Protein AF-A0A8C3KQL6-F1 (afdb_monomer)

Mean predicted aligned error: 16.57 Å

Foldseek 3Di:
DDDDDDDDDDDDDDDDDDDDDDDDDDDDDDDPPPPPDVPDPVVVPPVPKDKDKDFDPDADAPDKGKIKIKIAQDPAKDWDWDWDDDDPDIHTFDTDIDGDNIDMDMGIDHDHDPVPDPPPD

Structure (mmCIF, N/CA/C/O backbone):
data_AF-A0A8C3KQL6-F1
#
_entry.id   AF-A0A8C3KQL6-F1
#
loop_
_atom_site.group_PDB
_atom_site.id
_atom_site.type_symbol
_atom_site.label_atom_id
_atom_site.label_alt_id
_atom_site.label_comp_id
_atom_site.label_asym_id
_atom_site.label_entity_id
_atom_site.label_seq_id
_atom_site.pdbx_PDB_ins_code
_atom_site.Cartn_x
_atom_site.Cartn_y
_atom_site.Cartn_z
_atom_site.occupancy
_atom_site.B_iso_or_equiv
_atom_site.auth_seq_id
_atom_site.auth_comp_id
_atom_site.auth_asym_id
_atom_site.auth_atom_id
_atom_site.pdbx_PDB_model_num
ATOM 1 N N . ILE A 1 1 ? -31.970 -13.876 13.883 1.00 36.91 1 ILE A N 1
ATOM 2 C CA . ILE A 1 1 ? -31.7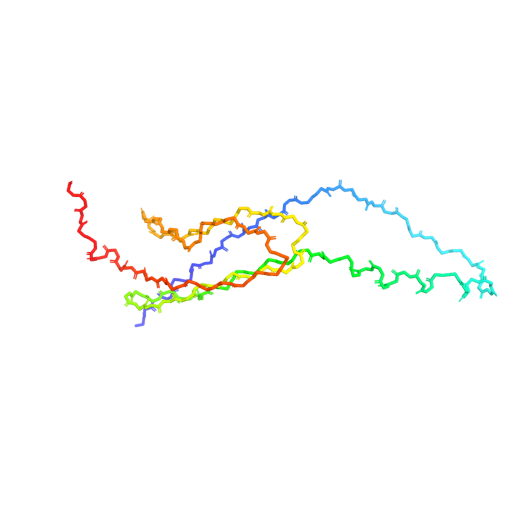29 -14.123 12.437 1.00 36.91 1 ILE A CA 1
ATOM 3 C C . ILE A 1 1 ? -31.548 -12.761 11.775 1.00 36.91 1 ILE A C 1
ATOM 5 O O . ILE A 1 1 ? -32.530 -12.094 11.484 1.00 36.91 1 ILE A O 1
ATOM 9 N N . ASN A 1 2 ? -30.305 -12.274 11.698 1.00 29.58 2 ASN A N 1
ATOM 10 C CA . ASN A 1 2 ? -30.008 -10.911 11.243 1.00 29.58 2 ASN A CA 1
ATOM 11 C C . ASN A 1 2 ? -29.594 -10.914 9.767 1.00 29.58 2 ASN A C 1
ATOM 13 O O . ASN A 1 2 ? -28.746 -11.702 9.347 1.00 29.58 2 ASN A O 1
ATOM 17 N N . LYS A 1 3 ? -30.261 -10.053 8.994 1.00 35.25 3 LYS A N 1
ATOM 18 C CA . LYS A 1 3 ? -30.154 -9.903 7.540 1.00 35.25 3 LYS A CA 1
ATOM 19 C C . LYS A 1 3 ? -28.742 -9.453 7.144 1.00 35.25 3 LYS A C 1
ATOM 21 O O . LYS A 1 3 ? -28.245 -8.451 7.645 1.00 35.25 3 LYS A O 1
ATOM 26 N N . LYS A 1 4 ? -28.116 -10.194 6.227 1.00 38.00 4 LYS A N 1
ATOM 27 C CA . LYS A 1 4 ? -26.836 -9.854 5.592 1.00 38.00 4 LYS A CA 1
ATOM 28 C C . LYS A 1 4 ? -27.095 -8.806 4.506 1.00 38.00 4 LYS A C 1
ATOM 30 O O . LYS A 1 4 ? -27.659 -9.144 3.470 1.00 38.00 4 LYS A O 1
ATOM 35 N N . SER A 1 5 ? -26.706 -7.553 4.727 1.00 34.25 5 SER A N 1
ATOM 36 C CA . SER A 1 5 ? -26.624 -6.565 3.646 1.00 34.25 5 SER A CA 1
ATOM 37 C C . SER A 1 5 ? -25.277 -6.726 2.941 1.00 34.25 5 SER A C 1
ATOM 39 O O . SER A 1 5 ? -24.247 -6.249 3.414 1.00 34.25 5 SER A O 1
ATOM 41 N N . LEU A 1 6 ? -25.291 -7.460 1.832 1.00 37.28 6 LEU A N 1
ATOM 42 C CA . LEU A 1 6 ? -24.203 -7.517 0.863 1.00 37.28 6 LEU A CA 1
ATOM 43 C C . LEU A 1 6 ? -24.116 -6.155 0.163 1.00 37.28 6 LEU A C 1
ATOM 45 O O . LEU A 1 6 ? -25.019 -5.802 -0.590 1.00 37.28 6 LEU A O 1
ATOM 49 N N . LEU A 1 7 ? -23.053 -5.390 0.408 1.00 37.31 7 LEU A N 1
ATOM 50 C CA . LEU A 1 7 ? -22.693 -4.276 -0.465 1.00 37.31 7 LEU A CA 1
ATOM 51 C C . LEU A 1 7 ? -21.724 -4.796 -1.527 1.00 37.31 7 LEU A C 1
ATOM 53 O O . LEU A 1 7 ? -20.578 -5.126 -1.232 1.00 37.31 7 LEU A O 1
ATOM 57 N N . HIS A 1 8 ? -22.223 -4.894 -2.756 1.00 33.16 8 HIS A N 1
ATOM 58 C CA . HIS A 1 8 ? -21.428 -5.102 -3.960 1.00 33.16 8 HIS A CA 1
ATOM 59 C C . HIS A 1 8 ? -20.855 -3.748 -4.410 1.00 33.16 8 HIS 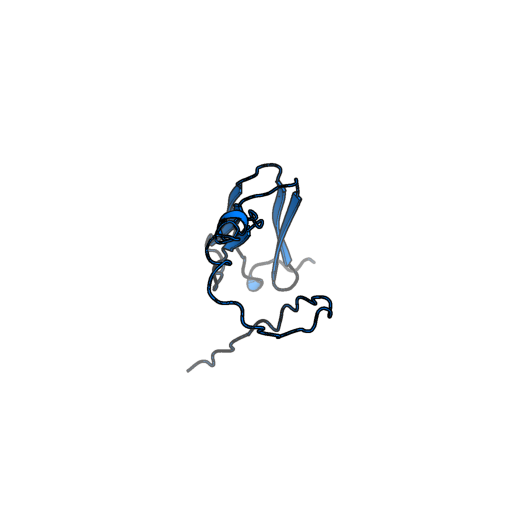A C 1
ATOM 61 O O . HIS A 1 8 ? -21.635 -2.809 -4.581 1.00 33.16 8 HIS A O 1
ATOM 67 N N . PRO A 1 9 ? -19.540 -3.613 -4.640 1.00 34.56 9 PRO A N 1
ATOM 68 C CA . PRO A 1 9 ? -19.007 -2.446 -5.318 1.00 34.56 9 PRO A CA 1
ATOM 69 C C . PRO A 1 9 ? -19.331 -2.518 -6.813 1.00 34.56 9 PRO A C 1
ATOM 71 O O . PRO A 1 9 ? -18.973 -3.466 -7.515 1.00 34.56 9 PRO A O 1
ATOM 74 N N . SER A 1 10 ? -20.043 -1.499 -7.277 1.00 37.72 10 SER A N 1
ATOM 75 C CA . SER A 1 10 ? -20.403 -1.263 -8.669 1.00 37.72 10 SER A CA 1
ATOM 76 C C . SER A 1 10 ? -19.169 -0.883 -9.499 1.00 37.72 10 SER A C 1
ATOM 78 O O . SER A 1 10 ? -18.520 0.118 -9.223 1.00 37.72 10 SER A O 1
ATOM 80 N N . SER A 1 11 ? -18.885 -1.689 -10.526 1.00 40.62 11 SER A N 1
ATOM 81 C CA . SER A 1 11 ? -18.276 -1.323 -11.821 1.00 40.62 11 SER A CA 1
ATOM 82 C C . SER A 1 11 ? -17.150 -0.265 -11.844 1.00 40.62 11 SER A C 1
ATOM 84 O O . SER A 1 11 ? -17.418 0.931 -11.949 1.00 40.62 11 SER A O 1
ATOM 86 N N . LEU A 1 12 ? -15.892 -0.716 -11.929 1.00 38.34 12 LEU A N 1
ATOM 87 C CA . LEU A 1 12 ? -14.781 0.068 -12.489 1.00 38.34 12 LEU A CA 1
ATOM 88 C C . LEU A 1 12 ? -14.707 -0.177 -14.004 1.00 38.34 12 LEU A C 1
ATOM 90 O O . LEU A 1 12 ? -14.358 -1.267 -14.453 1.00 38.34 12 LEU A O 1
ATOM 94 N N . GLY A 1 13 ? -15.089 0.828 -14.793 1.00 34.09 13 GLY A N 1
ATOM 95 C CA . GLY A 1 13 ? -15.042 0.786 -16.253 1.00 34.09 13 GLY A CA 1
ATOM 96 C C . GLY A 1 13 ? -13.712 1.303 -16.798 1.00 34.09 13 GLY A C 1
ATOM 97 O O . GLY A 1 13 ? -13.391 2.476 -16.628 1.00 34.09 13 GLY A O 1
ATOM 98 N N . LEU A 1 14 ? -12.973 0.450 -17.510 1.00 31.72 14 LEU A N 1
ATOM 99 C CA . LEU A 1 14 ? -11.888 0.853 -18.407 1.00 31.72 14 LEU A CA 1
ATOM 100 C C . LEU A 1 14 ? -12.466 1.032 -19.819 1.00 31.72 14 LEU A C 1
ATOM 102 O O . LEU A 1 14 ? -13.009 0.095 -20.401 1.00 31.72 14 LEU A O 1
ATOM 106 N N . ARG A 1 15 ? -12.382 2.249 -20.368 1.00 32.44 15 ARG A N 1
ATOM 107 C CA . ARG A 1 15 ? -12.833 2.585 -21.728 1.00 32.44 15 ARG A CA 1
ATOM 108 C C . ARG A 1 15 ? -11.643 2.454 -22.689 1.00 32.44 15 ARG A C 1
ATOM 110 O O . ARG A 1 15 ? -10.759 3.303 -22.668 1.00 32.44 15 ARG A O 1
ATOM 117 N N . LEU A 1 16 ? -11.626 1.406 -23.520 1.00 41.03 16 LEU A N 1
ATOM 118 C CA . LEU A 1 16 ? -10.640 1.219 -24.598 1.00 41.03 16 LEU A CA 1
ATOM 119 C C . LEU A 1 16 ? -11.150 1.767 -25.948 1.00 41.03 16 LEU A C 1
ATOM 121 O O . LEU A 1 16 ? -12.358 1.739 -26.198 1.00 41.03 16 LEU A O 1
ATOM 125 N N . PRO A 1 17 ? -10.255 2.265 -26.825 1.00 33.66 17 PRO A N 1
ATOM 126 C CA . PRO A 1 17 ? -10.627 2.833 -28.113 1.00 33.66 17 PRO A CA 1
ATOM 127 C C . PRO A 1 17 ? -11.036 1.759 -29.126 1.00 33.66 17 PRO A C 1
ATOM 129 O O . PRO A 1 17 ? -10.390 0.731 -29.315 1.00 33.66 17 PRO A O 1
ATOM 132 N N . SER A 1 18 ? -12.128 2.051 -29.819 1.00 40.06 18 SER A N 1
ATOM 133 C CA . SER A 1 18 ? -12.693 1.293 -30.927 1.00 40.06 18 SER A CA 1
ATOM 134 C C . SER A 1 18 ? -11.947 1.566 -32.238 1.00 40.06 18 SER A C 1
ATOM 136 O O . SER A 1 18 ? -12.126 2.632 -32.824 1.00 40.06 18 SER A O 1
ATOM 138 N N . ARG A 1 19 ? -11.137 0.599 -32.688 1.00 40.38 19 ARG A N 1
ATOM 139 C CA . ARG A 1 19 ? -10.677 0.300 -34.072 1.00 40.38 19 ARG A CA 1
ATOM 140 C C . ARG A 1 19 ? -9.553 -0.729 -33.902 1.00 40.38 19 ARG A C 1
ATOM 142 O O . ARG A 1 19 ? -8.604 -0.439 -33.198 1.00 40.38 19 ARG A O 1
ATOM 149 N N . VAL A 1 20 ? -9.650 -1.963 -34.387 1.00 36.97 20 VAL A N 1
ATOM 150 C CA . VAL A 1 20 ? -9.417 -2.344 -35.788 1.00 36.97 20 VAL A CA 1
ATOM 151 C C . VAL A 1 20 ? -10.194 -3.631 -36.090 1.00 36.97 20 VAL A C 1
ATOM 153 O O . VAL A 1 20 ? -10.176 -4.581 -35.315 1.00 36.97 20 VAL A O 1
ATOM 156 N N . GLN A 1 21 ? -10.881 -3.656 -37.229 1.00 40.00 21 GLN A N 1
ATOM 157 C CA . GLN A 1 21 ? -11.729 -4.755 -37.679 1.00 40.00 21 GLN A CA 1
ATOM 158 C C . GLN A 1 21 ? -11.241 -5.253 -39.052 1.00 40.00 21 GLN A C 1
ATOM 160 O O . GLN A 1 21 ? -11.118 -4.435 -39.958 1.00 40.00 21 GLN A O 1
ATOM 165 N N . ARG A 1 22 ? -11.089 -6.588 -39.186 1.00 39.72 22 ARG A N 1
ATOM 166 C CA . ARG A 1 22 ? -10.960 -7.421 -40.421 1.00 39.72 22 ARG A CA 1
ATOM 167 C C . ARG A 1 22 ? -9.607 -7.337 -41.163 1.00 39.72 22 ARG A C 1
ATOM 169 O O . ARG A 1 22 ? -9.001 -6.283 -41.212 1.00 39.72 22 ARG A O 1
ATOM 176 N N . PHE A 1 23 ? -9.050 -8.427 -41.712 1.00 33.53 23 PHE A N 1
ATOM 177 C CA . PHE A 1 23 ? -9.657 -9.411 -42.626 1.00 33.53 23 PHE A CA 1
ATOM 178 C C . PHE A 1 23 ? -9.208 -10.870 -42.402 1.00 33.53 23 PHE A C 1
ATOM 180 O O . PHE A 1 23 ? -8.059 -11.146 -42.080 1.00 33.53 23 PHE A O 1
ATOM 187 N N . CYS A 1 24 ? -10.141 -11.798 -42.639 1.00 43.53 24 CYS A N 1
ATOM 188 C CA . CYS A 1 24 ? -9.921 -13.235 -42.793 1.00 43.53 24 CYS A CA 1
ATOM 189 C C . CYS A 1 24 ? -9.796 -13.534 -44.297 1.00 43.53 24 CYS A C 1
ATOM 191 O O . CYS A 1 24 ? -10.661 -13.113 -45.065 1.00 43.53 24 CYS A O 1
ATOM 193 N N . GLY A 1 25 ? -8.737 -14.225 -44.718 1.00 37.50 25 GLY A N 1
ATOM 194 C CA . GLY A 1 25 ? -8.537 -14.638 -46.107 1.00 37.50 25 GLY A CA 1
ATOM 195 C C . GLY A 1 25 ? -7.418 -15.669 -46.209 1.00 37.50 25 GLY A C 1
ATOM 196 O O . GLY A 1 25 ? -6.246 -15.320 -46.144 1.00 37.50 25 GLY A O 1
ATOM 197 N N . VAL A 1 26 ? -7.795 -16.941 -46.334 1.00 43.00 26 VAL A N 1
ATOM 198 C CA . VAL A 1 26 ? -6.901 -18.080 -46.586 1.00 43.00 26 VAL A CA 1
ATOM 199 C C . VAL A 1 26 ? -6.743 -18.229 -48.101 1.00 43.00 26 VAL A C 1
ATOM 201 O O . VAL A 1 26 ? -7.742 -18.421 -48.789 1.00 43.00 26 VAL A O 1
ATOM 204 N N . PHE A 1 27 ? -5.513 -18.175 -48.621 1.00 40.88 27 PHE A N 1
ATOM 205 C CA . PHE A 1 27 ? -5.191 -18.601 -49.989 1.00 40.88 27 PHE A CA 1
ATOM 206 C C . PHE A 1 27 ? -4.087 -19.663 -49.962 1.00 40.88 27 PHE A C 1
ATOM 208 O O . PHE A 1 27 ? -3.055 -19.501 -49.317 1.00 40.88 27 PHE A O 1
ATOM 215 N N . LEU A 1 28 ? -4.366 -20.778 -50.638 1.00 47.84 28 LEU A N 1
ATOM 216 C CA . LEU A 1 28 ? -3.544 -21.980 -50.724 1.00 47.84 28 LEU A CA 1
ATOM 217 C C . LEU A 1 28 ? -2.243 -21.754 -51.519 1.00 47.84 28 LEU A C 1
ATOM 219 O O . LEU A 1 28 ? -2.288 -21.577 -52.733 1.00 47.84 28 LEU A O 1
ATOM 223 N N . SER A 1 29 ? -1.095 -21.935 -50.864 1.00 44.94 29 SER A N 1
ATOM 224 C CA . SER A 1 29 ? 0.109 -22.540 -51.460 1.00 44.94 29 SER A CA 1
ATOM 225 C C . SER A 1 29 ? 0.895 -23.296 -50.371 1.00 44.94 29 SER A C 1
ATOM 227 O O . SER A 1 29 ? 1.739 -22.776 -4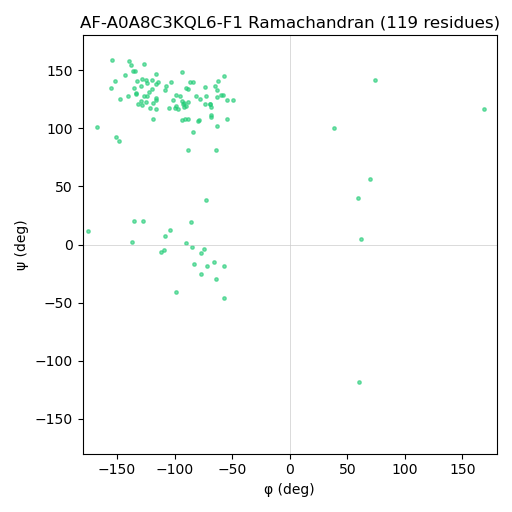9.651 1.00 44.94 29 SER A O 1
ATOM 229 N N . CYS A 1 30 ? 0.545 -24.570 -50.198 1.00 52.41 30 CYS A N 1
ATOM 230 C CA . CYS A 1 30 ? 0.825 -25.374 -49.004 1.00 52.41 30 CYS A CA 1
ATOM 231 C C . CYS A 1 30 ? 2.205 -26.077 -48.964 1.00 52.41 30 CYS A C 1
ATOM 233 O O . CYS A 1 30 ? 2.361 -27.022 -48.196 1.00 52.41 30 CYS A O 1
ATOM 235 N N . SER A 1 31 ? 3.220 -25.668 -49.741 1.00 53.47 31 SER A N 1
ATOM 236 C CA . SER A 1 31 ? 4.474 -26.461 -49.812 1.00 53.47 31 SER A CA 1
ATOM 237 C C . SER A 1 31 ? 5.797 -25.692 -49.783 1.00 53.47 31 SER A C 1
ATOM 239 O O . SER A 1 31 ? 6.842 -26.330 -49.832 1.00 53.47 31 SER A O 1
ATOM 241 N N . LEU A 1 32 ? 5.802 -24.359 -49.653 1.00 50.31 32 LEU A N 1
ATOM 242 C CA . LEU A 1 32 ? 7.053 -23.582 -49.529 1.00 50.31 32 LEU A CA 1
ATOM 243 C C . LEU A 1 32 ? 7.015 -22.506 -48.426 1.00 50.31 32 LEU A C 1
ATOM 245 O O . LEU A 1 32 ? 7.793 -21.558 -48.437 1.00 50.31 32 LEU A O 1
ATOM 249 N N . TRP A 1 33 ? 6.102 -22.659 -47.464 1.00 44.50 33 TRP A N 1
ATOM 250 C CA . TRP A 1 33 ? 5.827 -21.687 -46.396 1.00 44.50 33 TRP A CA 1
ATOM 251 C C . TRP A 1 33 ? 5.882 -22.298 -44.987 1.00 44.50 33 TRP A C 1
ATOM 253 O O . TRP A 1 33 ? 5.346 -21.735 -44.045 1.00 44.50 33 TRP A O 1
ATOM 263 N N . LEU A 1 34 ? 6.541 -23.449 -44.811 1.00 45.03 34 LEU A N 1
ATOM 264 C CA . LEU A 1 34 ? 6.815 -23.993 -43.470 1.00 45.03 34 LEU A CA 1
ATOM 265 C C . LEU A 1 34 ? 8.151 -23.511 -42.886 1.00 45.03 34 LEU A C 1
ATOM 267 O O . LEU A 1 34 ? 8.501 -23.884 -41.772 1.00 45.03 34 LEU A O 1
ATOM 271 N N . SER A 1 35 ? 8.884 -22.661 -43.610 1.00 46.31 35 SER A N 1
ATOM 272 C CA . SER A 1 35 ? 10.124 -22.037 -43.125 1.00 46.31 35 SER A CA 1
ATOM 273 C C . SER A 1 35 ? 9.984 -20.544 -42.824 1.00 46.31 35 SER A C 1
ATOM 275 O O . SER A 1 35 ? 10.987 -19.894 -42.555 1.00 46.31 35 SER A O 1
ATOM 277 N N . PHE A 1 36 ? 8.775 -19.977 -42.864 1.00 46.81 36 PHE A N 1
ATOM 278 C CA . PHE A 1 36 ? 8.565 -18.558 -42.585 1.00 46.81 36 PHE A CA 1
ATOM 279 C C . PHE A 1 36 ? 7.652 -18.383 -41.365 1.00 46.81 36 PHE A C 1
ATOM 281 O O . PHE A 1 36 ? 6.457 -18.651 -41.415 1.00 46.81 36 PHE A O 1
ATOM 288 N N . THR A 1 37 ? 8.285 -17.942 -40.275 1.00 45.31 37 THR A N 1
ATOM 289 C CA . THR A 1 37 ? 7.720 -17.396 -39.031 1.00 45.31 37 THR A CA 1
ATOM 290 C C . THR A 1 37 ? 6.978 -18.365 -38.101 1.00 45.31 37 THR A C 1
ATOM 292 O O . THR A 1 37 ? 5.857 -18.100 -37.676 1.00 45.31 37 THR A O 1
ATOM 295 N N . SER A 1 38 ? 7.643 -19.443 -37.675 1.00 47.28 38 SER A N 1
ATOM 296 C CA . SER A 1 38 ? 7.530 -19.883 -36.269 1.00 47.28 38 SER A CA 1
ATOM 297 C C . SER A 1 38 ? 8.376 -19.013 -35.318 1.00 47.28 38 SER A C 1
ATOM 299 O O . SER A 1 38 ? 8.269 -19.132 -34.104 1.00 47.28 38 SER A O 1
ATOM 301 N N . GLU A 1 39 ? 9.190 -18.101 -35.853 1.00 53.25 39 GLU A N 1
ATOM 302 C CA . GLU A 1 39 ? 9.883 -17.047 -35.108 1.00 53.25 39 GLU A CA 1
ATOM 303 C C . GLU A 1 39 ? 8.999 -15.800 -34.996 1.00 53.25 39 GLU A C 1
ATOM 305 O O . GLU A 1 39 ? 9.130 -14.887 -35.802 1.00 53.25 39 GLU A O 1
ATOM 310 N N . LEU A 1 40 ? 8.062 -15.775 -34.044 1.00 51.06 40 LEU A N 1
ATOM 311 C CA . LEU A 1 40 ? 7.705 -14.543 -33.312 1.00 51.06 40 LEU A CA 1
ATOM 312 C C . LEU A 1 40 ? 6.682 -14.752 -32.180 1.00 51.06 40 LEU A C 1
ATOM 314 O O . LEU A 1 40 ? 6.173 -13.772 -31.644 1.00 51.06 40 LEU A O 1
ATOM 318 N N . SER A 1 41 ? 6.358 -15.981 -31.772 1.00 50.16 41 SER A N 1
ATOM 319 C CA . SER A 1 41 ? 5.585 -16.179 -30.534 1.00 50.16 41 SER A CA 1
ATOM 320 C C . SER A 1 41 ? 6.406 -15.882 -29.270 1.00 50.16 41 SER A C 1
ATOM 322 O O . SER A 1 41 ? 5.816 -15.580 -28.238 1.00 50.16 41 SER A O 1
ATOM 324 N N . ASP A 1 42 ? 7.743 -15.868 -29.359 1.00 49.88 42 ASP A N 1
ATOM 325 C CA . ASP A 1 42 ? 8.633 -15.570 -28.223 1.00 49.88 42 ASP A CA 1
ATOM 326 C C . ASP A 1 42 ? 8.850 -14.070 -27.964 1.00 49.88 42 ASP A C 1
ATOM 328 O O . ASP A 1 42 ? 9.230 -13.687 -26.860 1.00 49.88 42 ASP A O 1
ATOM 332 N N . LEU A 1 43 ? 8.542 -13.187 -28.924 1.00 47.38 43 LEU A N 1
ATOM 333 C CA . LEU A 1 43 ? 8.567 -11.733 -28.689 1.00 47.38 43 LEU A CA 1
ATOM 334 C C . LEU A 1 43 ? 7.257 -11.204 -28.084 1.00 47.38 43 LEU A C 1
ATOM 336 O O . LEU A 1 43 ? 7.166 -10.022 -27.762 1.00 47.38 43 LEU A O 1
ATOM 340 N N . ALA A 1 44 ? 6.254 -12.066 -27.880 1.00 53.00 44 ALA A N 1
ATOM 341 C CA . ALA A 1 44 ? 5.041 -11.726 -27.135 1.00 53.00 44 ALA A CA 1
ATOM 342 C C . ALA A 1 44 ? 5.272 -11.648 -25.610 1.00 53.00 44 ALA A C 1
ATOM 344 O O . ALA A 1 44 ? 4.379 -11.213 -24.887 1.00 53.00 44 ALA A O 1
ATOM 345 N N . LEU A 1 45 ? 6.482 -11.960 -25.125 1.00 53.59 45 LEU A N 1
ATOM 346 C CA . LEU A 1 45 ? 6.994 -11.518 -23.820 1.00 53.59 45 LEU A CA 1
ATOM 347 C C . LEU A 1 45 ? 7.360 -10.021 -23.833 1.00 53.59 45 LEU A C 1
ATOM 349 O O . LEU A 1 45 ? 8.340 -9.606 -23.217 1.00 53.59 45 LEU A O 1
ATOM 353 N N . LEU A 1 46 ? 6.571 -9.180 -24.513 1.00 56.53 46 LEU A N 1
ATOM 354 C CA . LEU A 1 46 ? 6.542 -7.761 -24.181 1.00 56.53 46 LEU A CA 1
ATOM 355 C C . LEU A 1 46 ? 6.227 -7.716 -22.689 1.00 56.53 46 LEU A C 1
ATOM 357 O O . LEU A 1 46 ? 5.132 -8.110 -22.286 1.00 56.53 46 LEU A O 1
ATOM 361 N N . SER A 1 47 ? 7.226 -7.356 -21.882 1.00 66.00 47 SER A N 1
ATOM 362 C CA . SER A 1 47 ? 7.162 -7.325 -20.427 1.00 66.00 47 SER A CA 1
ATOM 363 C C . SER A 1 47 ? 6.129 -6.281 -20.025 1.00 66.00 47 SER A C 1
ATOM 365 O O . SER A 1 47 ? 6.443 -5.115 -19.794 1.00 66.00 47 SER A O 1
ATOM 367 N N . TYR A 1 48 ? 4.861 -6.675 -20.069 1.00 78.69 48 TYR A N 1
ATOM 368 C CA . TYR A 1 48 ? 3.752 -5.812 -19.738 1.00 78.69 48 TYR A CA 1
ATOM 369 C C . TYR A 1 48 ? 3.824 -5.560 -18.242 1.00 78.69 48 TYR A C 1
ATOM 371 O O . TYR A 1 48 ? 3.794 -6.511 -17.457 1.00 78.69 48 TYR A O 1
ATOM 379 N N . SER A 1 49 ? 3.941 -4.291 -17.861 1.00 88.06 49 SER A N 1
ATOM 380 C CA . SER A 1 49 ? 3.994 -3.886 -16.464 1.00 88.06 49 SER A CA 1
ATOM 381 C C . SER A 1 49 ? 2.778 -4.434 -15.718 1.00 88.06 49 SER A C 1
ATOM 383 O O . SER A 1 49 ? 1.634 -4.191 -16.109 1.00 88.06 49 SER A O 1
ATOM 385 N N . GLN A 1 50 ? 3.013 -5.179 -14.640 1.00 90.94 50 GLN A N 1
ATOM 386 C CA . GLN A 1 50 ? 1.942 -5.744 -13.819 1.00 90.94 50 GLN A CA 1
ATOM 387 C C . GLN A 1 50 ? 1.860 -4.998 -12.496 1.00 90.94 50 GLN A C 1
ATOM 389 O O . GLN A 1 50 ? 2.877 -4.736 -11.855 1.00 90.94 50 GLN A O 1
ATOM 394 N N . TYR A 1 51 ? 0.633 -4.696 -12.076 1.00 92.88 51 TYR A N 1
ATOM 395 C CA . TYR A 1 51 ? 0.344 -3.955 -10.856 1.00 92.88 51 TYR A CA 1
ATOM 396 C C . TYR A 1 51 ? -0.673 -4.735 -10.032 1.00 92.88 51 TYR A C 1
ATOM 398 O O . TYR A 1 51 ? -1.782 -4.999 -10.496 1.00 92.88 51 TYR A O 1
ATOM 406 N N . VAL A 1 52 ? -0.305 -5.106 -8.810 1.00 95.56 52 VAL A N 1
ATOM 407 C CA . VAL A 1 52 ? -1.148 -5.898 -7.913 1.00 95.56 52 VAL A CA 1
ATOM 408 C C . VAL A 1 52 ? -1.269 -5.181 -6.575 1.00 95.56 52 VAL A C 1
ATOM 410 O O . VAL A 1 52 ? -0.272 -4.820 -5.953 1.00 95.56 52 VAL A O 1
ATOM 413 N N . LEU A 1 53 ? -2.507 -4.994 -6.121 1.00 96.44 53 LEU A N 1
ATOM 414 C CA . LEU A 1 53 ? -2.831 -4.507 -4.785 1.00 96.44 53 LEU A CA 1
ATOM 415 C C . LEU A 1 53 ? -3.584 -5.608 -4.036 1.00 96.44 53 LEU A C 1
ATOM 417 O O . LEU A 1 53 ? -4.683 -6.002 -4.421 1.00 96.44 53 LEU A O 1
ATOM 421 N N . LEU A 1 54 ? -2.981 -6.099 -2.961 1.00 97.25 54 LEU A N 1
ATOM 422 C CA . LEU A 1 54 ? -3.540 -7.114 -2.080 1.00 97.25 54 LEU A CA 1
ATOM 423 C C . LEU A 1 54 ? -4.114 -6.426 -0.847 1.00 97.25 54 LEU A C 1
ATOM 425 O O . LEU A 1 54 ? -3.383 -5.808 -0.072 1.00 97.25 54 LEU A O 1
ATOM 429 N N . VAL A 1 55 ? -5.425 -6.554 -0.659 1.00 94.94 55 VAL A N 1
ATOM 430 C CA . VAL A 1 55 ? -6.140 -6.039 0.512 1.00 94.94 55 VAL A CA 1
ATOM 431 C C . VAL A 1 55 ? -7.102 -7.093 1.060 1.00 94.94 55 VAL A C 1
ATOM 433 O O . VAL A 1 55 ? -7.644 -7.889 0.288 1.00 94.94 55 VAL A O 1
ATOM 436 N N . PRO A 1 56 ? -7.359 -7.115 2.378 1.00 93.88 56 PRO A N 1
ATOM 437 C CA . PRO A 1 56 ? -8.344 -8.014 2.954 1.00 93.88 56 PRO A CA 1
ATOM 438 C C . PRO A 1 56 ? -9.744 -7.657 2.456 1.00 93.88 56 PRO A C 1
ATOM 440 O O . PRO A 1 56 ? -10.141 -6.494 2.477 1.00 93.88 56 PRO A O 1
ATOM 443 N N . THR A 1 57 ? -10.536 -8.665 2.093 1.00 92.19 57 THR A N 1
ATOM 444 C CA . THR A 1 57 ? -11.945 -8.470 1.710 1.00 92.19 57 THR A CA 1
ATOM 445 C C . THR A 1 57 ? -12.794 -7.937 2.866 1.00 92.19 57 THR A C 1
ATOM 447 O O . THR A 1 57 ? -13.775 -7.232 2.649 1.00 92.19 57 THR A O 1
ATOM 450 N N . VAL A 1 58 ? -12.429 -8.278 4.106 1.00 90.44 58 VAL A N 1
ATOM 451 C CA . VAL A 1 58 ? -13.110 -7.822 5.319 1.00 90.44 58 VAL A CA 1
ATOM 452 C C . VAL A 1 58 ? -12.097 -7.150 6.231 1.00 90.44 58 VAL A C 1
ATOM 454 O O . VAL A 1 58 ? -11.114 -7.761 6.649 1.00 90.44 58 VAL A O 1
ATOM 457 N N . VAL A 1 59 ? -12.367 -5.893 6.572 1.00 89.81 59 VAL A N 1
ATOM 458 C CA . VAL A 1 59 ? -11.562 -5.107 7.505 1.00 89.81 59 VAL A CA 1
ATOM 459 C C . VAL A 1 59 ? -12.222 -5.145 8.878 1.00 89.81 59 VAL A C 1
ATOM 461 O O . VAL A 1 59 ? -13.371 -4.738 9.041 1.00 89.81 59 VAL A O 1
ATOM 464 N N . ARG A 1 60 ? -11.507 -5.679 9.869 1.00 86.88 60 ARG A N 1
ATOM 465 C CA . ARG A 1 60 ? -11.976 -5.743 11.255 1.00 86.88 60 ARG A CA 1
ATOM 466 C C . ARG A 1 60 ? -11.589 -4.466 12.004 1.00 86.88 60 ARG A C 1
ATOM 468 O O . ARG A 1 60 ? -10.456 -4.002 11.901 1.00 86.88 60 ARG A O 1
ATOM 475 N N . SER A 1 61 ? -12.547 -3.909 12.747 1.00 87.75 61 SER A N 1
ATOM 476 C CA . SER A 1 61 ? -12.303 -2.746 13.608 1.00 87.75 61 SER A CA 1
ATOM 477 C C . SER A 1 61 ? -11.284 -3.094 14.687 1.00 87.75 61 SER A C 1
ATOM 479 O O . SER A 1 61 ? -11.334 -4.187 15.250 1.00 87.75 61 SER A O 1
ATOM 481 N N . ASP A 1 62 ? -10.393 -2.150 14.986 1.00 82.38 62 ASP A N 1
ATOM 482 C CA . ASP A 1 62 ? -9.422 -2.202 16.087 1.00 82.38 62 ASP A CA 1
ATOM 483 C C . ASP A 1 62 ? -8.388 -3.347 16.019 1.00 82.38 62 ASP A C 1
ATOM 485 O O . ASP A 1 62 ? -7.551 -3.478 16.913 1.00 82.38 62 ASP A O 1
ATOM 489 N N . SER A 1 63 ? -8.378 -4.139 14.944 1.00 90.69 63 SER A N 1
ATOM 490 C CA . SER A 1 63 ? -7.337 -5.130 14.657 1.00 90.69 63 SER A CA 1
ATOM 491 C C . SER A 1 63 ? -6.386 -4.625 13.569 1.00 90.69 63 SER A C 1
ATOM 493 O O . SER A 1 63 ? -6.866 -4.029 12.600 1.00 90.69 63 SER A O 1
ATOM 495 N N . PRO A 1 64 ? -5.067 -4.864 13.688 1.00 92.75 64 PRO A N 1
ATOM 496 C CA . PRO A 1 64 ? -4.132 -4.587 12.604 1.00 92.75 64 PRO A CA 1
ATOM 497 C C . PRO A 1 64 ? -4.468 -5.456 11.391 1.00 92.75 64 PRO A C 1
ATOM 499 O O . PRO A 1 64 ? -4.710 -6.652 11.521 1.00 92.75 64 PRO A O 1
ATOM 502 N N . GLN A 1 65 ? -4.501 -4.823 10.228 1.00 94.44 65 GLN A N 1
ATOM 503 C CA . GLN A 1 65 ? -4.738 -5.430 8.928 1.00 94.44 65 GLN A CA 1
ATOM 504 C C . GLN A 1 65 ? -3.590 -5.031 8.006 1.00 94.44 65 GLN A C 1
ATOM 506 O O . GLN A 1 65 ? -2.966 -3.993 8.209 1.00 94.44 65 GLN A O 1
ATOM 511 N N . THR A 1 66 ? -3.324 -5.823 6.976 1.00 96.38 66 THR A N 1
ATOM 512 C CA . THR A 1 66 ? -2.184 -5.589 6.084 1.00 96.38 66 THR A CA 1
ATOM 513 C C . THR A 1 66 ? -2.668 -5.363 4.663 1.00 96.38 66 THR A C 1
ATOM 515 O O . THR A 1 66 ? -3.509 -6.113 4.171 1.00 96.38 66 THR A O 1
ATOM 518 N N . ALA A 1 67 ? -2.133 -4.340 4.003 1.00 96.56 67 ALA A N 1
ATOM 519 C CA . ALA A 1 67 ? -2.255 -4.139 2.565 1.00 96.56 67 ALA A CA 1
ATOM 520 C C . ALA A 1 67 ? -0.869 -4.273 1.936 1.00 96.56 67 ALA A C 1
ATOM 522 O O . ALA A 1 67 ? 0.104 -3.789 2.510 1.00 96.56 67 ALA A O 1
ATOM 523 N N . CYS A 1 68 ? -0.771 -4.909 0.774 1.00 97.69 68 CYS A N 1
ATOM 524 C CA . CYS A 1 68 ? 0.489 -5.052 0.052 1.00 97.69 68 CYS A CA 1
ATOM 525 C C . CYS A 1 68 ? 0.340 -4.591 -1.390 1.00 97.69 68 CYS A C 1
ATOM 527 O O . CYS A 1 68 ? -0.676 -4.847 -2.028 1.00 97.69 68 CYS A O 1
ATOM 529 N N . VAL A 1 69 ? 1.372 -3.945 -1.909 1.00 96.88 69 VAL A N 1
ATOM 530 C CA . VAL A 1 69 ? 1.482 -3.522 -3.299 1.00 96.88 69 VAL A CA 1
ATOM 531 C C . VAL A 1 69 ? 2.645 -4.256 -3.948 1.00 96.88 69 VAL A C 1
ATOM 533 O O . VAL A 1 69 ? 3.700 -4.428 -3.334 1.00 96.88 69 VAL A O 1
ATOM 536 N N . GLN A 1 70 ? 2.435 -4.699 -5.181 1.00 95.62 70 GLN A N 1
ATOM 537 C CA . GLN A 1 70 ? 3.444 -5.343 -6.001 1.00 95.62 70 GLN A CA 1
ATOM 538 C C . GLN A 1 70 ? 3.430 -4.749 -7.405 1.00 95.62 70 GLN A C 1
ATOM 540 O O . GLN A 1 70 ? 2.380 -4.695 -8.045 1.00 95.62 70 GLN A O 1
ATOM 545 N N . PHE A 1 71 ? 4.601 -4.353 -7.889 1.00 94.69 71 PHE A N 1
ATOM 546 C CA . PHE A 1 71 ? 4.835 -3.988 -9.277 1.00 94.69 71 PHE A CA 1
ATOM 547 C C . PHE A 1 71 ? 5.892 -4.898 -9.880 1.00 94.69 71 PHE A C 1
ATOM 549 O O . PHE A 1 71 ? 6.865 -5.248 -9.209 1.00 94.69 71 PHE A O 1
ATOM 556 N N . HIS A 1 72 ? 5.683 -5.269 -11.136 1.00 92.44 72 HIS A N 1
ATOM 557 C CA . HIS A 1 72 ? 6.599 -6.097 -11.901 1.00 92.44 72 HIS A CA 1
ATOM 558 C C . HIS A 1 72 ? 6.824 -5.480 -13.276 1.00 92.44 72 HIS A C 1
ATOM 560 O O . HIS A 1 72 ? 5.864 -5.020 -13.898 1.00 92.44 72 HIS A O 1
ATOM 566 N N . SER A 1 73 ? 8.064 -5.531 -13.763 1.00 91.12 73 SER A N 1
ATOM 567 C CA . SER A 1 73 ? 8.432 -5.025 -15.094 1.00 91.12 73 SER A CA 1
ATOM 568 C C . SER A 1 73 ? 8.140 -3.525 -15.305 1.00 91.12 73 SER A C 1
ATOM 570 O O . SER A 1 73 ? 7.677 -3.130 -16.373 1.00 91.12 73 SER A O 1
ATOM 572 N N . LEU A 1 74 ? 8.379 -2.671 -14.299 1.00 89.44 74 LEU A N 1
ATOM 573 C CA . LEU A 1 74 ? 8.264 -1.216 -14.451 1.00 89.44 74 LEU A CA 1
ATOM 574 C C . LEU A 1 7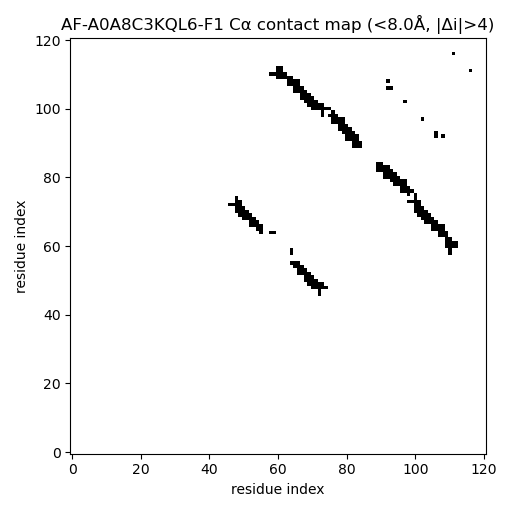4 ? 9.353 -0.649 -15.371 1.00 89.44 74 LEU A C 1
ATOM 576 O O . LEU A 1 74 ? 10.520 -0.542 -14.996 1.00 89.44 74 LEU A O 1
ATOM 580 N N . SER A 1 75 ? 8.941 -0.203 -16.556 1.00 87.75 75 SER A N 1
ATOM 581 C CA . SER A 1 75 ? 9.810 0.478 -17.522 1.00 87.75 75 SER A CA 1
ATOM 582 C C . SER A 1 75 ? 10.107 1.936 -17.162 1.00 87.75 75 SER A C 1
ATOM 584 O O . SER A 1 75 ? 11.130 2.474 -17.579 1.00 87.75 75 SER A O 1
ATOM 586 N N . GLU A 1 76 ? 9.218 2.584 -16.405 1.00 88.94 76 GLU A N 1
ATOM 587 C CA . GLU A 1 76 ? 9.313 4.000 -16.049 1.00 88.94 76 GLU A CA 1
ATOM 588 C C . GLU A 1 76 ? 8.993 4.229 -14.562 1.00 88.94 76 GLU A C 1
ATOM 590 O O . GLU A 1 76 ? 8.181 3.498 -13.981 1.00 88.94 76 GLU A O 1
ATOM 595 N N . PRO A 1 77 ? 9.602 5.253 -13.934 1.00 90.56 77 PRO A N 1
ATOM 596 C CA . PRO A 1 77 ? 9.235 5.692 -12.595 1.00 90.56 77 PRO A CA 1
ATOM 597 C C . PRO A 1 77 ? 7.760 6.089 -12.486 1.00 90.56 77 PRO A C 1
ATOM 599 O O . PRO A 1 77 ? 7.208 6.708 -13.393 1.00 90.56 77 PRO A O 1
ATOM 602 N N . LEU A 1 78 ? 7.140 5.825 -11.337 1.00 91.75 78 LEU A N 1
ATOM 603 C CA . LEU A 1 78 ? 5.742 6.174 -11.078 1.00 91.75 78 LEU A CA 1
ATOM 604 C C . LEU A 1 78 ? 5.524 6.743 -9.678 1.00 91.75 78 LEU A C 1
ATOM 606 O O . LEU A 1 78 ? 6.255 6.438 -8.739 1.00 91.75 78 LEU A O 1
ATOM 610 N N . SER A 1 79 ? 4.474 7.547 -9.531 1.00 94.88 79 SER A N 1
ATOM 611 C CA . SER A 1 79 ? 4.010 8.035 -8.232 1.00 94.88 79 SER A CA 1
ATOM 612 C C . SER A 1 79 ? 2.858 7.161 -7.741 1.00 94.88 79 SER A C 1
ATOM 614 O O . SER A 1 79 ? 1.806 7.087 -8.376 1.00 94.88 79 SER A O 1
ATOM 616 N N . LEU A 1 80 ? 3.070 6.471 -6.623 1.00 95.19 80 LEU A N 1
ATOM 617 C CA . LEU A 1 80 ? 2.087 5.616 -5.977 1.00 95.19 80 LEU A CA 1
ATOM 618 C C . LEU A 1 80 ? 1.341 6.406 -4.903 1.00 95.19 80 LEU A C 1
ATOM 620 O O . LEU A 1 80 ? 1.954 6.895 -3.957 1.00 95.19 80 LEU A O 1
ATOM 624 N N . SER A 1 81 ? 0.014 6.450 -5.010 1.00 96.06 81 SER A N 1
ATOM 625 C CA . SER A 1 81 ? -0.870 6.930 -3.950 1.00 96.06 81 SER A CA 1
ATOM 626 C C . SER A 1 81 ? -2.008 5.938 -3.739 1.00 96.06 81 SER A C 1
ATOM 628 O O . SER A 1 81 ? -2.765 5.637 -4.662 1.00 96.06 81 SER A O 1
ATOM 630 N N . VAL A 1 82 ? -2.126 5.416 -2.522 1.00 95.31 82 VAL A N 1
ATOM 631 C CA . VAL A 1 82 ? -3.216 4.526 -2.113 1.00 95.31 82 VAL A CA 1
ATOM 632 C C . VAL A 1 82 ? -3.793 5.073 -0.822 1.00 95.31 82 VAL A C 1
ATOM 634 O O . VAL A 1 82 ? -3.079 5.223 0.170 1.00 95.31 82 VAL A O 1
ATOM 637 N N . ALA A 1 83 ? -5.094 5.338 -0.822 1.00 94.62 83 ALA A N 1
ATOM 638 C CA . ALA A 1 83 ? -5.819 5.799 0.349 1.00 94.62 83 ALA A CA 1
ATOM 639 C C . ALA A 1 83 ? -7.001 4.876 0.647 1.00 94.62 83 ALA A C 1
ATOM 641 O O . ALA A 1 83 ? -7.684 4.395 -0.255 1.00 94.62 83 ALA A O 1
ATOM 642 N N . LEU A 1 84 ? -7.233 4.645 1.934 1.00 91.88 84 LEU A N 1
ATOM 643 C CA . LEU A 1 84 ? -8.415 3.998 2.468 1.00 91.88 84 LEU A CA 1
ATOM 644 C C . LEU A 1 84 ? -9.451 5.069 2.808 1.00 91.88 84 LEU A C 1
ATOM 646 O O . LEU A 1 84 ? -9.191 5.948 3.632 1.00 91.88 84 LEU A O 1
ATOM 650 N N . GLU A 1 85 ? -10.632 4.970 2.211 1.00 91.25 85 GLU A N 1
ATOM 651 C CA . GLU A 1 85 ? -11.749 5.877 2.473 1.00 91.25 85 GLU A CA 1
ATOM 652 C C . GLU A 1 85 ? -12.916 5.111 3.100 1.00 91.25 85 GLU A C 1
ATOM 654 O O . GLU A 1 85 ? -13.386 4.111 2.555 1.00 91.25 85 GLU A O 1
ATOM 659 N N . TYR A 1 86 ? -13.373 5.559 4.272 1.00 86.25 86 TYR A N 1
ATOM 660 C CA . TYR A 1 86 ? -14.525 4.978 4.963 1.00 86.25 86 TYR A CA 1
ATOM 661 C C . TYR A 1 86 ? -15.300 6.044 5.746 1.00 86.25 86 TYR A C 1
ATOM 663 O O . TYR A 1 86 ? -14.755 6.764 6.585 1.00 86.25 86 TYR A O 1
ATOM 671 N N . GLY A 1 87 ? -16.604 6.155 5.476 1.00 84.31 87 GLY A N 1
ATOM 672 C CA . GLY A 1 87 ? -17.425 7.236 6.025 1.00 84.31 87 GLY A CA 1
ATOM 673 C C . GLY A 1 87 ? -16.900 8.607 5.588 1.00 84.31 87 GLY A C 1
ATOM 674 O O . GLY A 1 87 ? -16.861 8.898 4.399 1.00 84.31 87 GLY A O 1
ATOM 675 N N . SER A 1 88 ? -16.492 9.437 6.550 1.00 84.94 88 SER A N 1
ATOM 676 C CA . SER A 1 88 ? -15.878 10.757 6.329 1.00 84.94 88 SER A CA 1
ATOM 677 C C . SER A 1 88 ? -14.358 10.772 6.540 1.00 84.94 88 SER A C 1
ATOM 679 O O . SER A 1 88 ? -13.756 11.841 6.653 1.00 84.94 88 SER 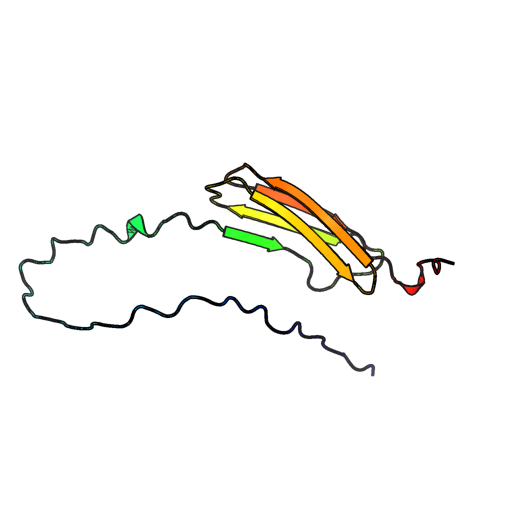A O 1
ATOM 681 N N . ILE A 1 89 ? -13.730 9.598 6.637 1.00 85.62 89 ILE A N 1
ATOM 682 C CA . ILE A 1 89 ? -12.304 9.454 6.935 1.00 85.62 89 ILE A CA 1
ATOM 683 C C . ILE A 1 89 ? -11.570 9.004 5.686 1.00 85.62 89 ILE A C 1
ATOM 685 O O . ILE A 1 89 ? -11.969 8.039 5.036 1.00 85.62 89 ILE A O 1
ATOM 689 N N . ARG A 1 90 ? -10.457 9.682 5.407 1.00 91.06 90 ARG A N 1
ATOM 690 C CA . ARG A 1 90 ? -9.468 9.303 4.404 1.00 91.06 90 ARG A CA 1
ATOM 691 C C . ARG A 1 90 ? -8.138 9.067 5.107 1.00 91.06 90 ARG A C 1
ATOM 693 O O . ARG A 1 90 ? -7.628 9.963 5.776 1.00 91.06 90 ARG A O 1
ATOM 700 N N . GLN A 1 91 ? -7.593 7.868 4.966 1.00 90.88 91 GLN A N 1
ATOM 701 C CA . GLN A 1 91 ? -6.310 7.470 5.531 1.00 90.88 91 GLN A CA 1
ATOM 702 C C . GLN A 1 91 ? -5.380 7.026 4.407 1.00 90.88 91 GLN A C 1
ATOM 704 O O . GLN A 1 91 ? -5.657 6.047 3.721 1.00 90.88 91 GLN A O 1
ATOM 709 N N . THR A 1 92 ? -4.266 7.723 4.219 1.00 95.31 92 THR A N 1
ATOM 710 C CA . THR A 1 92 ? -3.252 7.334 3.233 1.00 95.31 92 THR A CA 1
ATOM 711 C C . THR A 1 92 ? -2.482 6.105 3.723 1.00 95.31 92 THR A C 1
ATOM 713 O O . THR A 1 92 ? -1.997 6.088 4.853 1.00 95.31 92 THR A O 1
ATOM 716 N N . LEU A 1 93 ? -2.399 5.073 2.881 1.00 95.12 93 LEU A N 1
ATOM 717 C CA . LEU A 1 93 ? -1.666 3.826 3.133 1.00 95.12 93 LEU A CA 1
ATOM 718 C C . LEU A 1 93 ? -0.292 3.832 2.453 1.00 95.12 93 LEU A C 1
ATOM 720 O O . LEU A 1 93 ? 0.698 3.414 3.048 1.00 95.12 93 LEU A O 1
ATOM 724 N N . PHE A 1 94 ? -0.237 4.342 1.221 1.00 96.19 94 PHE A N 1
ATOM 725 C CA . PHE A 1 94 ? 0.987 4.490 0.439 1.00 96.19 94 PHE A CA 1
ATOM 726 C C . PHE A 1 94 ? 1.012 5.872 -0.215 1.00 96.19 94 PHE A C 1
ATOM 728 O O . PHE A 1 94 ? 0.010 6.299 -0.787 1.00 96.19 94 PHE A O 1
ATOM 735 N N . GLU A 1 95 ? 2.155 6.546 -0.141 1.00 96.56 95 GLU A N 1
ATOM 736 C CA . GLU A 1 95 ? 2.441 7.798 -0.845 1.00 96.56 95 GLU A CA 1
ATOM 737 C C . GLU A 1 95 ? 3.948 7.862 -1.100 1.00 96.56 95 GLU A C 1
ATOM 739 O O . GLU A 1 95 ? 4.728 8.225 -0.221 1.00 96.56 95 GLU A O 1
ATOM 744 N N . GLU A 1 96 ? 4.381 7.390 -2.269 1.00 94.69 96 GLU A N 1
ATOM 745 C CA . GLU A 1 96 ? 5.805 7.282 -2.593 1.00 94.69 96 GLU A CA 1
ATOM 746 C C . GLU A 1 96 ? 6.087 7.327 -4.099 1.00 94.69 96 GLU A C 1
ATOM 748 O O . GLU A 1 96 ? 5.223 7.053 -4.929 1.00 94.69 96 GLU A O 1
ATOM 753 N N . SER A 1 97 ? 7.323 7.678 -4.454 1.00 94.88 97 SER A N 1
ATOM 754 C CA . SER A 1 97 ? 7.839 7.559 -5.820 1.00 94.88 97 SER A CA 1
ATOM 755 C C . SER A 1 97 ? 8.543 6.213 -5.972 1.00 94.88 97 SER A C 1
ATOM 757 O O . SER A 1 97 ? 9.487 5.920 -5.234 1.00 94.88 97 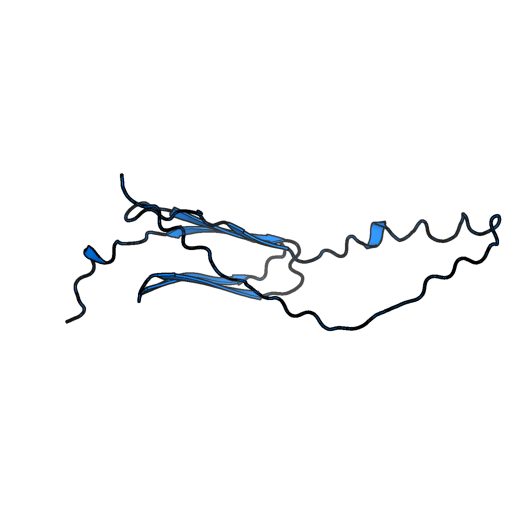SER A O 1
ATOM 759 N N . VAL A 1 98 ? 8.083 5.386 -6.909 1.00 94.31 98 VAL A N 1
ATOM 760 C CA . VAL A 1 98 ? 8.648 4.066 -7.189 1.00 94.31 98 VAL A CA 1
ATOM 761 C C . VAL A 1 98 ? 9.450 4.121 -8.478 1.00 94.31 98 VAL A C 1
ATOM 763 O O . VAL A 1 98 ? 8.915 4.367 -9.553 1.00 94.31 98 VAL A O 1
ATOM 766 N N . THR A 1 99 ? 10.751 3.867 -8.360 1.00 91.50 99 THR A N 1
ATOM 767 C CA . THR A 1 99 ? 11.708 3.871 -9.478 1.00 91.50 99 THR A CA 1
ATOM 768 C C . THR A 1 99 ? 12.263 2.483 -9.801 1.00 91.50 99 THR A C 1
ATOM 770 O O . THR A 1 99 ? 13.014 2.324 -10.759 1.00 91.50 99 THR A O 1
ATOM 773 N N . LYS A 1 100 ? 11.944 1.475 -8.981 1.00 87.44 100 LYS A N 1
ATOM 774 C CA . LYS A 1 100 ? 12.457 0.108 -9.126 1.00 87.44 100 LYS A CA 1
ATOM 775 C C . LYS A 1 100 ? 11.619 -0.666 -10.133 1.00 87.44 100 LYS A C 1
ATOM 777 O O . LYS A 1 100 ? 10.402 -0.584 -10.067 1.00 87.44 100 LYS A O 1
ATOM 782 N N . ASN A 1 101 ? 12.275 -1.470 -10.970 1.00 86.88 101 ASN A N 1
ATOM 783 C CA . ASN A 1 101 ? 11.612 -2.354 -11.934 1.00 86.88 101 ASN A CA 1
ATOM 784 C C . ASN A 1 101 ? 10.629 -3.324 -11.249 1.00 86.88 101 ASN A C 1
ATOM 786 O O . ASN A 1 101 ? 9.479 -3.456 -11.658 1.00 86.88 101 ASN A O 1
ATOM 790 N N . ASP A 1 102 ? 11.087 -3.937 -10.155 1.00 91.25 102 ASP A N 1
ATOM 791 C CA . ASP A 1 102 ? 10.289 -4.808 -9.300 1.00 91.25 102 ASP A CA 1
ATOM 792 C C . ASP A 1 102 ? 10.165 -4.187 -7.910 1.00 91.25 102 ASP A C 1
ATOM 794 O O . ASP A 1 102 ? 11.157 -3.836 -7.259 1.00 91.25 102 ASP A O 1
ATOM 798 N N . PHE A 1 103 ? 8.930 -4.035 -7.449 1.00 94.00 103 PHE A N 1
ATOM 799 C CA . PHE A 1 103 ? 8.616 -3.384 -6.186 1.00 94.00 103 PHE A CA 1
ATOM 800 C C . PHE A 1 103 ? 7.613 -4.228 -5.416 1.00 94.00 103 PHE A C 1
ATOM 802 O O . PHE A 1 103 ? 6.586 -4.614 -5.959 1.00 94.00 103 PHE A O 1
ATOM 809 N N . PHE A 1 104 ? 7.891 -4.501 -4.146 1.00 95.44 104 PHE A N 1
ATOM 810 C CA . PHE A 1 104 ? 6.951 -5.160 -3.248 1.00 95.44 104 PHE A CA 1
ATOM 811 C C . PHE A 1 104 ? 7.034 -4.518 -1.871 1.00 95.44 104 PHE A C 1
ATOM 813 O O . PHE A 1 104 ? 8.124 -4.391 -1.306 1.00 95.44 104 PHE A O 1
ATOM 820 N N . LYS A 1 105 ? 5.890 -4.106 -1.328 1.00 96.06 105 LYS A N 1
ATOM 821 C CA . LYS A 1 105 ? 5.820 -3.478 -0.010 1.00 96.06 105 LYS A CA 1
ATOM 822 C C . LYS A 1 105 ? 4.476 -3.743 0.638 1.00 96.06 105 LYS A C 1
ATOM 824 O O . LYS A 1 105 ? 3.444 -3.675 -0.020 1.00 96.06 105 LYS A O 1
ATOM 829 N N . CYS A 1 106 ? 4.495 -3.984 1.942 1.00 97.50 106 CYS A N 1
ATOM 830 C CA . CYS A 1 106 ? 3.292 -4.098 2.751 1.00 97.50 106 CYS A CA 1
ATOM 831 C C . CYS A 1 106 ? 3.241 -2.974 3.786 1.00 97.50 106 CYS A C 1
ATOM 833 O O . CYS A 1 106 ? 4.275 -2.554 4.305 1.00 97.50 106 CYS A O 1
ATOM 835 N N . CYS A 1 107 ? 2.037 -2.512 4.100 1.00 95.81 107 CYS A N 1
ATOM 836 C CA . CYS A 1 107 ? 1.769 -1.608 5.205 1.00 95.81 107 CYS A CA 1
ATOM 837 C C . CYS A 1 107 ? 0.714 -2.223 6.127 1.00 95.81 107 CYS A C 1
ATOM 839 O O . CYS A 1 107 ? -0.287 -2.785 5.668 1.00 95.81 107 CYS A O 1
ATOM 841 N N . GLU A 1 108 ? 0.917 -2.089 7.433 1.00 95.50 108 GLU A N 1
ATOM 842 C CA . GLU A 1 108 ? -0.130 -2.370 8.406 1.00 95.50 108 GLU A CA 1
ATOM 843 C C . GLU A 1 108 ? -0.997 -1.130 8.624 1.00 95.50 108 GLU A C 1
ATOM 845 O O . GLU A 1 108 ? -0.501 -0.008 8.712 1.00 95.50 108 GLU A O 1
ATOM 850 N N . PHE A 1 109 ? -2.304 -1.336 8.734 1.00 93.44 109 PHE A N 1
ATOM 851 C CA . PHE A 1 109 ? -3.278 -0.292 9.011 1.00 93.44 109 PHE A CA 1
ATOM 852 C C . PHE A 1 109 ? -4.346 -0.786 9.986 1.00 93.44 109 PHE A C 1
ATOM 854 O O . PHE A 1 109 ? -4.576 -1.984 10.151 1.00 93.44 109 PHE A O 1
ATOM 861 N N . LY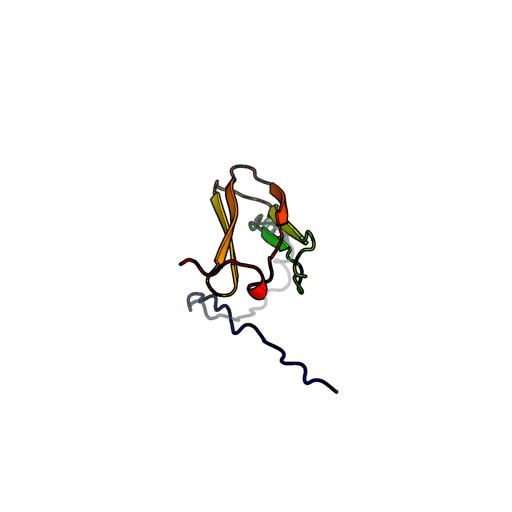S A 1 110 ? -5.010 0.158 10.656 1.00 90.69 110 LYS A N 1
ATOM 862 C CA . LYS A 1 110 ? -6.131 -0.105 11.563 1.00 90.69 110 LYS A CA 1
ATOM 863 C C . LYS A 1 110 ? -7.289 0.800 11.195 1.00 90.69 110 LYS A C 1
ATOM 865 O O . LYS A 1 110 ? -7.095 1.995 10.990 1.00 90.69 110 LYS A O 1
ATOM 870 N N . VAL A 1 111 ? -8.489 0.232 11.171 1.00 88.94 111 VAL A N 1
ATOM 871 C CA . VAL A 1 111 ? -9.730 0.997 11.053 1.00 88.94 111 VAL A CA 1
ATOM 872 C C . VAL A 1 111 ? -10.352 1.106 12.430 1.00 88.94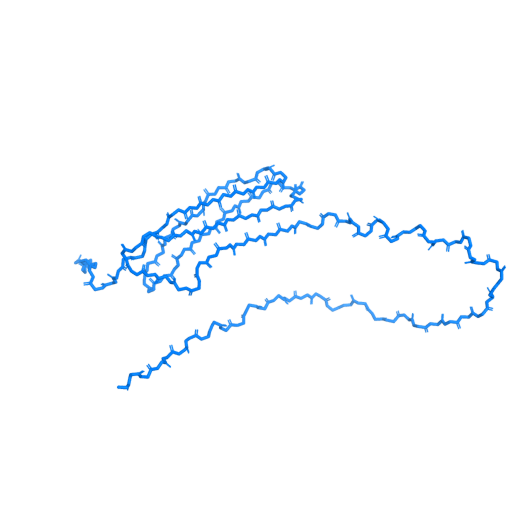 111 VAL A C 1
ATOM 874 O O . VAL A 1 111 ? -10.591 0.096 13.093 1.00 88.94 111 VAL A O 1
ATOM 877 N N . PHE A 1 112 ? -10.609 2.336 12.856 1.00 82.69 112 PHE A N 1
ATOM 878 C CA . PHE A 1 112 ? -11.309 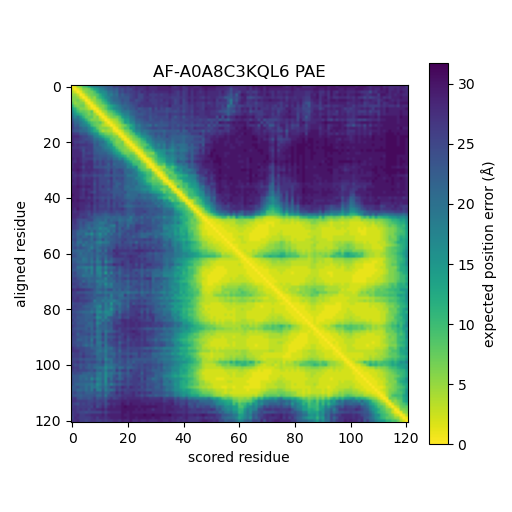2.601 14.102 1.00 82.69 112 PHE A CA 1
ATOM 879 C C . PHE A 1 112 ? -12.806 2.685 13.826 1.00 82.69 112 PHE A C 1
ATOM 881 O O . PHE A 1 112 ? -13.247 3.349 12.886 1.00 82.69 112 PHE A O 1
ATOM 888 N N . SER A 1 113 ? -13.614 2.032 14.658 1.00 73.12 113 SER A N 1
ATOM 889 C CA . SER A 1 113 ? -15.065 2.184 14.590 1.00 73.12 113 SER A CA 1
ATOM 890 C C . SER A 1 113 ? -15.453 3.651 14.813 1.00 73.12 113 SER A C 1
ATOM 892 O O . SER A 1 113 ? -15.085 4.232 15.837 1.00 73.12 113 SER A O 1
ATOM 894 N N . LEU A 1 114 ? -16.260 4.227 13.914 1.00 64.62 114 LEU A N 1
ATOM 895 C CA . LEU A 1 114 ? -16.763 5.610 14.011 1.00 64.62 114 LEU A CA 1
ATOM 896 C C . LEU A 1 114 ? -17.534 5.897 15.315 1.00 64.62 114 LEU A C 1
ATOM 898 O O . LEU A 1 114 ? -17.659 7.050 15.709 1.00 64.62 114 LEU A O 1
ATOM 902 N N . LEU A 1 115 ? -18.001 4.860 16.020 1.00 60.28 115 LEU A N 1
ATOM 903 C CA . LEU A 1 115 ? -18.623 4.964 17.347 1.00 60.28 115 LEU A CA 1
ATOM 904 C C . LEU A 1 115 ? -17.658 5.434 18.452 1.00 60.28 115 LEU A C 1
ATOM 906 O O . LEU A 1 115 ? -18.116 5.801 19.530 1.00 60.28 115 LEU A O 1
ATOM 910 N N . ARG A 1 116 ? -16.341 5.409 18.210 1.00 58.62 116 ARG A N 1
ATOM 911 C CA . ARG A 1 116 ? -15.310 5.824 19.177 1.00 58.62 116 ARG A CA 1
ATOM 912 C C . ARG A 1 116 ? -14.601 7.125 18.822 1.00 58.62 116 ARG A C 1
ATOM 914 O O . ARG A 1 116 ? -13.779 7.583 19.611 1.00 58.62 116 ARG A O 1
ATOM 921 N N . LEU A 1 117 ? -14.883 7.724 17.666 1.00 61.53 117 LEU A N 1
ATOM 922 C CA . LEU A 1 117 ? -14.284 9.015 17.352 1.00 61.53 117 LEU A CA 1
ATOM 923 C C . LEU A 1 117 ? -15.034 10.105 18.119 1.00 61.53 117 LEU A C 1
ATOM 925 O O . LEU A 1 117 ? -16.261 10.185 17.991 1.00 61.53 117 LEU A O 1
ATOM 929 N N . PRO A 1 118 ? -14.342 10.940 18.917 1.00 56.69 118 PRO A N 1
ATOM 930 C CA . PRO A 1 118 ? -14.984 12.100 19.504 1.00 56.69 118 PRO A CA 1
ATOM 931 C C . PRO A 1 118 ? -15.535 12.945 18.355 1.00 56.69 118 PRO A C 1
ATOM 933 O O . PRO A 1 118 ? -14.822 13.233 17.388 1.00 56.69 118 PRO A O 1
ATOM 936 N N . LYS A 1 119 ? -16.824 13.301 18.433 1.00 56.91 119 LYS A N 1
ATOM 937 C CA . LYS A 1 119 ? -17.407 14.300 17.535 1.00 56.91 119 LYS A CA 1
ATOM 938 C C . LYS A 1 119 ? -16.469 15.502 17.558 1.00 56.91 119 LYS A C 1
ATOM 940 O O . LYS A 1 119 ? -16.147 15.997 18.635 1.00 56.91 119 LYS A O 1
ATOM 945 N N . ARG A 1 120 ? -15.994 15.918 16.385 1.00 62.22 120 ARG A N 1
ATOM 946 C CA . ARG A 1 120 ? -15.260 17.173 16.241 1.00 62.22 120 ARG A CA 1
ATOM 947 C C . ARG A 1 120 ? -16.264 18.271 16.629 1.00 62.22 120 ARG A C 1
ATOM 949 O O . ARG A 1 120 ? -17.227 18.465 15.890 1.00 62.22 120 ARG A O 1
ATOM 956 N N . VAL A 1 121 ? -16.125 18.799 17.850 1.00 49.19 121 VAL A N 1
ATOM 957 C CA . VAL A 1 121 ? -16.928 19.909 18.399 1.00 49.19 121 VAL A CA 1
ATOM 958 C C . VAL A 1 121 ? -16.598 21.176 17.629 1.00 49.19 121 VAL A C 1
ATOM 960 O O . VAL A 1 121 ? -15.397 21.358 17.324 1.00 49.19 121 VAL A O 1
#

Radius of gyration: 24.28 Å; Cα contacts (8 Å, |Δi|>4): 129; chains: 1; bounding box: 44×46×71 Å

Nearest PDB structures (foldseek):
  7s64-assembly1_D  TM=9.131E-01  e=4.344E-03  Xenopus laevis
  7q62-assembly1_B  TM=9.006E-01  e=9.441E-02  Homo sapiens
  7q1y-assembly2_B  TM=8.545E-01  e=3.198E-01  Homo sapiens
  7q62-assembly1_A  TM=8.880E-01  e=7.643E-01  Homo sapiens

Sequence (121 aa):
INKKSLLHPSSLGLRLPSRVQRFCGVFLSCSLWLSFTSELSDLALLSYSQYVLLVPTVVRSDSPQTACVQFHSLSEPLSLSVALEYGSIRQTLFEESVTKNDFFKCCEFKVFSLLRLPKRV

pLDDT: mean 70.51, std 24.34, range [29.58, 97.69]

Secondary structure (DSSP, 8-state):
-------PPP-------------------TTS-SSS-STTSGGG-----EEEEE--SSPPBTS-EEEEEEEES--S-EEEEEEEEETTEEEEEEEEEE--SSEEEEEEE-BPPGGGSPP--

Solvent-accessible surface area (backbone atoms only — not comparable to full-atom values): 8496 Å² total; per-residue (Å²): 140,83,84,82,83,83,82,79,86,81,79,88,84,85,88,76,84,92,80,88,81,88,86,89,82,90,80,93,70,95,82,84,60,91,84,65,70,87,81,58,75,77,67,67,69,61,69,68,63,42,80,46,77,47,64,66,96,73,85,56,64,78,39,84,43,61,37,36,43,37,39,37,53,42,89,64,71,45,80,47,74,43,69,51,75,57,95,95,45,78,44,78,73,43,79,48,78,46,74,57,40,65,40,75,52,72,43,79,47,66,47,74,56,76,92,71,56,77,77,86,125

Organism: NCBI:txid425635